Protein AF-A0A9E1HYL1-F1 (afdb_monomer_lite)

Radius of gyration: 12.12 Å; chains: 1; bounding box: 27×16×32 Å

Foldseek 3Di:
DDPQVVVQVVVCVVVVHPPDDDQDQPPDDPPDCPGPSSVVVVVCVVVVNDPDDDDDD

Structure (mmCIF, N/CA/C/O backbone):
data_AF-A0A9E1HYL1-F1
#
_entry.id   AF-A0A9E1HYL1-F1
#
loop_
_atom_site.group_PDB
_atom_site.id
_atom_site.type_symbol
_atom_site.label_atom_id
_atom_site.label_alt_id
_atom_site.label_comp_id
_atom_site.label_asym_id
_atom_site.label_entity_id
_atom_site.label_seq_id
_atom_site.pdbx_PDB_ins_code
_atom_site.Cartn_x
_atom_site.Cartn_y
_atom_site.Cartn_z
_atom_site.occupancy
_atom_site.B_iso_or_equiv
_atom_site.auth_seq_id
_atom_site.auth_comp_id
_atom_site.auth_asym_id
_atom_site.auth_atom_id
_atom_site.pdbx_PDB_model_num
ATOM 1 N N . MET A 1 1 ? 9.665 -9.016 4.758 1.00 63.47 1 MET A N 1
ATOM 2 C CA . MET A 1 1 ? 8.924 -7.733 4.741 1.00 63.47 1 MET A CA 1
ATOM 3 C C . MET A 1 1 ? 9.937 -6.610 4.561 1.00 63.47 1 MET A C 1
ATOM 5 O O . MET A 1 1 ? 10.906 -6.597 5.309 1.00 63.47 1 MET A O 1
ATOM 9 N N . SER A 1 2 ? 9.794 -5.743 3.554 1.00 85.44 2 SER A N 1
ATOM 10 C CA . SER A 1 2 ? 10.753 -4.648 3.325 1.00 85.44 2 SER A CA 1
ATOM 11 C C . SER A 1 2 ? 10.588 -3.537 4.371 1.00 85.44 2 SER A C 1
ATOM 13 O O . SER A 1 2 ? 9.521 -3.394 4.974 1.00 85.44 2 SER A O 1
ATOM 15 N N . PHE A 1 3 ? 11.632 -2.730 4.586 1.00 88.50 3 PHE A N 1
ATOM 16 C CA . PHE A 1 3 ? 11.585 -1.604 5.528 1.00 88.50 3 PHE A CA 1
ATOM 17 C C . PHE A 1 3 ? 10.468 -0.602 5.185 1.00 88.50 3 PHE A C 1
ATOM 19 O O . PHE A 1 3 ? 9.750 -0.160 6.080 1.00 88.50 3 PHE A O 1
ATOM 26 N N . GLN A 1 4 ? 10.249 -0.328 3.892 1.00 86.19 4 GLN A N 1
ATOM 27 C CA . GLN A 1 4 ? 9.142 0.509 3.415 1.00 86.19 4 GLN A CA 1
ATOM 28 C C . GLN A 1 4 ? 7.772 -0.045 3.831 1.00 86.19 4 GLN A C 1
ATOM 30 O O . GLN A 1 4 ? 6.963 0.696 4.387 1.00 86.19 4 GLN A O 1
ATOM 35 N N . LYS A 1 5 ? 7.531 -1.353 3.647 1.00 89.38 5 LYS A N 1
ATOM 36 C CA . LYS A 1 5 ? 6.275 -1.987 4.080 1.00 89.38 5 LYS A CA 1
ATOM 37 C C . LYS A 1 5 ? 6.072 -1.856 5.589 1.00 89.38 5 LYS A C 1
ATOM 39 O O . LYS A 1 5 ? 4.965 -1.568 6.022 1.00 89.38 5 LYS A O 1
ATOM 44 N N . ARG A 1 6 ? 7.137 -1.981 6.391 1.00 92.06 6 ARG A N 1
ATOM 45 C CA . ARG A 1 6 ? 7.050 -1.806 7.850 1.00 92.06 6 ARG A CA 1
ATOM 46 C C . ARG A 1 6 ? 6.669 -0.378 8.250 1.00 92.06 6 ARG A C 1
ATOM 48 O O . ARG A 1 6 ? 5.871 -0.213 9.163 1.00 92.06 6 ARG A O 1
ATOM 55 N N . ILE A 1 7 ? 7.219 0.642 7.586 1.00 93.62 7 ILE A N 1
ATOM 56 C CA . ILE A 1 7 ? 6.851 2.046 7.845 1.00 93.62 7 ILE A CA 1
ATOM 57 C C . ILE A 1 7 ? 5.367 2.265 7.549 1.00 93.62 7 ILE A C 1
ATOM 59 O O . ILE A 1 7 ? 4.643 2.782 8.398 1.00 93.62 7 ILE A O 1
ATOM 63 N N . LEU A 1 8 ? 4.920 1.828 6.370 1.00 94.00 8 LEU A N 1
ATOM 64 C CA . LEU A 1 8 ? 3.532 1.970 5.937 1.00 94.00 8 LEU A CA 1
ATOM 65 C C . LEU A 1 8 ? 2.568 1.224 6.862 1.00 94.00 8 LEU A C 1
ATOM 67 O O . LEU A 1 8 ? 1.538 1.768 7.242 1.00 94.00 8 LEU A O 1
ATOM 71 N N . GLU A 1 9 ? 2.917 0.007 7.275 1.00 93.69 9 GLU A N 1
ATOM 72 C CA . GLU A 1 9 ? 2.094 -0.795 8.179 1.00 93.69 9 GLU A CA 1
ATOM 73 C C . GLU A 1 9 ? 1.979 -0.161 9.569 1.00 93.69 9 GLU A C 1
ATOM 75 O O . GLU A 1 9 ? 0.883 -0.098 10.125 1.00 93.69 9 GLU A O 1
ATOM 80 N N . THR A 1 10 ? 3.086 0.340 10.126 1.00 94.81 10 THR A N 1
ATOM 81 C CA . THR A 1 10 ? 3.073 1.047 11.413 1.00 94.81 10 THR A CA 1
ATOM 82 C C . THR A 1 10 ? 2.212 2.300 11.336 1.00 94.81 10 THR A C 1
ATOM 84 O O . THR A 1 10 ? 1.352 2.491 12.193 1.00 94.81 10 THR A O 1
ATOM 87 N N . PHE A 1 11 ? 2.395 3.119 10.295 1.00 95.12 11 PHE A N 1
ATOM 88 C CA . PHE A 1 11 ? 1.589 4.320 10.083 1.00 95.12 11 PHE A CA 1
ATOM 89 C C . PHE A 1 11 ? 0.102 3.975 9.964 1.00 95.12 11 PHE A C 1
ATOM 91 O O . PHE A 1 11 ? -0.735 4.593 10.621 1.00 95.12 11 PHE A O 1
ATOM 98 N N . ALA A 1 12 ? -0.228 2.951 9.175 1.00 94.88 12 ALA A N 1
ATOM 99 C CA . ALA A 1 12 ? -1.605 2.545 8.959 1.00 94.88 12 ALA A CA 1
ATOM 100 C C . ALA A 1 12 ? -2.274 2.110 10.275 1.00 94.88 12 ALA A C 1
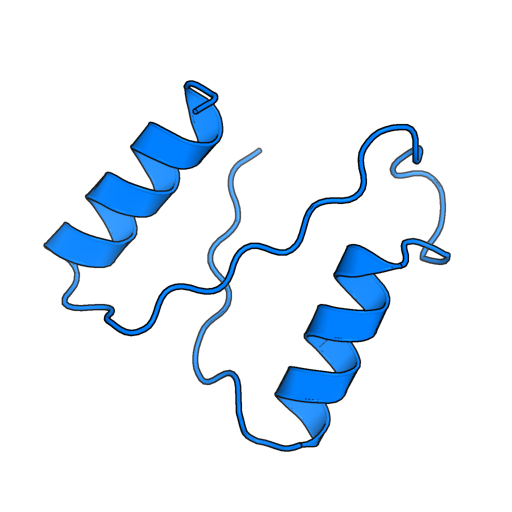ATOM 102 O O . ALA A 1 12 ? -3.341 2.610 10.630 1.00 94.88 12 ALA A O 1
ATOM 103 N N . LYS A 1 13 ? -1.599 1.256 11.055 1.00 94.12 13 LYS A N 1
ATOM 104 C CA . LYS A 1 13 ? -2.100 0.781 12.353 1.00 94.12 13 LYS A CA 1
ATOM 105 C C . LYS A 1 13 ? -2.244 1.904 13.379 1.00 94.12 13 LYS A C 1
ATOM 107 O O . LYS A 1 13 ? -3.24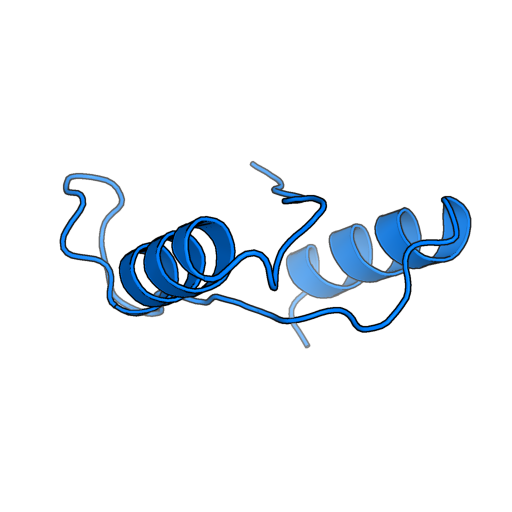3 1.941 14.088 1.00 94.12 13 LYS A O 1
ATOM 112 N N . GLN A 1 14 ? -1.280 2.824 13.454 1.00 96.44 14 GLN A N 1
ATOM 113 C CA . GLN A 1 14 ? -1.331 3.965 14.379 1.00 96.44 14 GLN A CA 1
ATOM 114 C C . GLN A 1 14 ? -2.504 4.908 14.094 1.00 96.44 14 GLN A C 1
ATOM 116 O O . GLN A 1 14 ? -3.046 5.497 15.022 1.00 96.44 14 GLN A O 1
ATOM 121 N N . ASN A 1 15 ? -2.918 5.015 12.831 1.00 95.75 15 ASN A N 1
ATOM 122 C CA . ASN A 1 15 ? -4.054 5.835 12.412 1.00 95.75 15 ASN A CA 1
ATOM 123 C C . ASN A 1 15 ? -5.379 5.049 12.355 1.00 95.75 15 ASN A C 1
ATOM 125 O O . ASN A 1 15 ? -6.368 5.543 11.823 1.00 95.75 15 ASN A O 1
ATOM 129 N N . GLY A 1 16 ? -5.419 3.824 12.892 1.00 95.12 16 GLY A N 1
ATOM 130 C CA . GLY A 1 16 ? -6.643 3.023 12.971 1.00 95.12 16 GLY A CA 1
ATOM 131 C C . GLY A 1 16 ? -7.088 2.394 11.648 1.00 95.12 16 GLY A C 1
ATOM 132 O O . GLY A 1 16 ? -8.191 1.854 11.571 1.00 95.12 16 GLY A O 1
ATOM 133 N N . PHE A 1 17 ? -6.248 2.415 10.609 1.00 95.06 17 PHE A N 1
ATOM 134 C CA . PHE A 1 17 ? -6.545 1.712 9.367 1.00 95.06 17 PHE A CA 1
ATOM 135 C C . PHE A 1 17 ? -6.411 0.200 9.573 1.00 95.06 17 PHE A C 1
ATOM 137 O O . PHE A 1 17 ? -5.409 -0.306 10.086 1.00 95.06 17 PHE A O 1
ATOM 144 N N . THR A 1 18 ? -7.431 -0.531 9.137 1.00 89.19 18 THR A N 1
ATOM 145 C CA . THR A 1 18 ? -7.511 -1.995 9.207 1.00 89.19 18 THR A CA 1
ATOM 146 C C . THR A 1 18 ? -7.666 -2.576 7.798 1.00 89.19 18 THR A C 1
ATOM 148 O O . THR A 1 18 ? -7.790 -1.826 6.832 1.00 89.19 18 THR A O 1
ATOM 151 N N . ASN A 1 19 ? -7.614 -3.907 7.650 1.00 91.19 19 ASN A N 1
ATOM 152 C CA . ASN A 1 19 ? -7.754 -4.597 6.354 1.00 91.19 19 ASN A CA 1
ATOM 153 C C . ASN A 1 19 ? -6.752 -4.133 5.280 1.00 91.19 19 ASN A C 1
ATOM 155 O O . ASN A 1 19 ? -7.107 -3.895 4.126 1.00 91.19 19 ASN A O 1
ATOM 159 N N . LEU A 1 20 ? -5.481 -4.004 5.666 1.00 92.06 20 LEU A N 1
ATOM 160 C CA . LEU A 1 20 ? -4.432 -3.517 4.772 1.00 92.06 20 LEU A CA 1
ATOM 16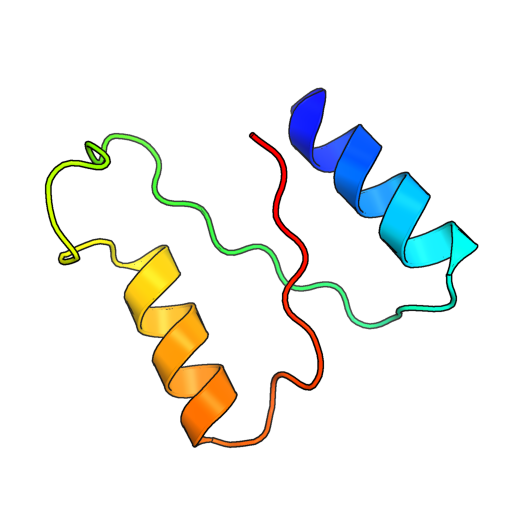1 C C . LEU A 1 20 ? -4.229 -4.469 3.587 1.00 92.06 20 LEU A C 1
ATOM 163 O O . LEU A 1 20 ? -3.956 -5.657 3.773 1.00 92.06 20 LEU A O 1
ATOM 167 N N . ARG A 1 21 ? -4.302 -3.923 2.370 1.00 92.75 21 ARG A N 1
ATOM 168 C CA . ARG A 1 21 ? -3.983 -4.626 1.124 1.00 92.75 21 ARG A CA 1
ATOM 169 C C . ARG A 1 21 ? -2.733 -4.024 0.501 1.00 92.75 21 ARG A C 1
ATOM 171 O O . ARG A 1 21 ? -2.614 -2.809 0.382 1.00 92.75 21 ARG A O 1
ATOM 178 N N . TRP A 1 22 ? -1.805 -4.886 0.101 1.00 92.00 22 TRP A N 1
ATOM 179 C CA . TRP A 1 22 ? -0.570 -4.472 -0.554 1.00 92.00 22 TRP A CA 1
ATOM 180 C C . TRP A 1 22 ? -0.710 -4.594 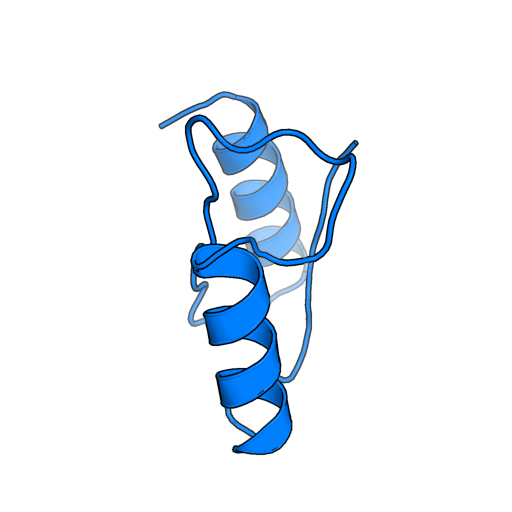-2.066 1.00 92.00 22 TRP A C 1
ATOM 182 O O . TRP A 1 22 ? -1.052 -5.664 -2.564 1.00 92.00 22 TRP A O 1
ATOM 192 N N . TYR A 1 23 ? -0.367 -3.523 -2.773 1.00 91.06 23 TYR A N 1
ATOM 193 C CA . TYR A 1 23 ? -0.179 -3.523 -4.218 1.00 91.06 23 TYR A CA 1
ATOM 194 C C . TYR A 1 23 ? 1.303 -3.278 -4.484 1.00 91.06 23 TYR A C 1
ATOM 196 O O . TYR A 1 23 ? 1.865 -2.288 -4.016 1.00 91.06 23 TYR A O 1
ATOM 204 N N . THR A 1 24 ? 1.958 -4.222 -5.151 1.00 86.88 24 THR A N 1
ATOM 205 C CA . THR A 1 24 ? 3.393 -4.163 -5.440 1.00 86.88 24 THR A CA 1
ATOM 206 C C . THR A 1 24 ? 3.639 -4.471 -6.903 1.00 86.88 24 THR A C 1
ATOM 208 O O . THR A 1 24 ? 3.066 -5.420 -7.432 1.00 86.88 24 THR A O 1
ATOM 211 N N . ASP A 1 25 ? 4.525 -3.698 -7.517 1.00 83.44 25 ASP A N 1
ATOM 212 C CA . ASP A 1 25 ? 4.900 -3.797 -8.925 1.00 83.44 25 ASP A CA 1
ATOM 213 C C . ASP A 1 25 ? 6.401 -4.098 -9.040 1.00 83.44 25 ASP A C 1
ATOM 215 O O . ASP A 1 25 ? 7.189 -3.290 -9.533 1.00 83.44 25 ASP A O 1
ATOM 219 N N . ASP A 1 26 ? 6.815 -5.257 -8.521 1.00 81.06 26 ASP A N 1
ATOM 220 C CA . ASP A 1 26 ? 8.220 -5.669 -8.535 1.00 81.06 26 ASP A CA 1
ATOM 221 C C . ASP A 1 26 ? 8.703 -5.848 -9.987 1.00 81.06 26 ASP A C 1
ATOM 223 O O . ASP A 1 26 ? 8.132 -6.619 -10.757 1.00 81.06 26 ASP A O 1
ATOM 227 N N . GLY A 1 27 ? 9.761 -5.125 -10.367 1.00 79.56 27 GLY A N 1
ATOM 228 C CA . GLY A 1 27 ? 10.345 -5.184 -11.714 1.00 79.56 27 GLY A CA 1
ATOM 229 C C . GLY A 1 27 ? 9.727 -4.232 -12.745 1.00 79.56 27 GLY A C 1
ATOM 230 O O . GLY A 1 27 ? 10.159 -4.239 -13.896 1.00 79.56 27 GLY A O 1
ATOM 231 N N . TYR A 1 28 ? 8.774 -3.383 -12.353 1.00 77.19 28 TYR A N 1
ATOM 232 C CA . TYR A 1 28 ? 8.201 -2.365 -13.235 1.00 77.19 28 TYR A CA 1
ATOM 233 C C . TYR A 1 28 ? 8.822 -0.994 -12.965 1.00 77.19 28 TYR A C 1
ATOM 235 O O . TYR A 1 28 ? 8.960 -0.562 -11.820 1.00 77.19 28 TYR A O 1
ATOM 243 N N . SER A 1 29 ? 9.183 -0.279 -14.030 1.00 76.06 29 SER A N 1
ATOM 244 C CA . SER A 1 29 ? 9.638 1.104 -13.907 1.00 76.06 29 SER A CA 1
ATOM 245 C C . SER A 1 29 ? 8.456 2.039 -13.630 1.00 76.06 29 SER A C 1
ATOM 247 O O . SER A 1 29 ? 7.330 1.806 -14.068 1.00 76.06 29 SER A O 1
ATOM 249 N N . GLY A 1 30 ? 8.709 3.149 -12.932 1.00 70.81 30 GLY A N 1
ATOM 250 C CA . GLY A 1 30 ? 7.708 4.201 -12.710 1.00 70.81 30 GLY A CA 1
ATOM 251 C C . GLY A 1 30 ? 7.388 5.042 -13.953 1.00 70.81 30 GLY A C 1
ATOM 252 O O . GLY A 1 30 ? 6.711 6.056 -13.832 1.00 70.81 30 GLY A O 1
ATOM 253 N N . ALA A 1 31 ? 7.895 4.664 -15.132 1.00 77.06 31 ALA A N 1
ATOM 254 C CA . ALA A 1 31 ? 7.787 5.453 -16.357 1.00 77.06 31 ALA A CA 1
ATOM 255 C C . ALA A 1 31 ? 6.419 5.331 -17.050 1.00 77.06 31 ALA A C 1
ATOM 257 O O . ALA A 1 31 ? 6.106 6.142 -17.918 1.00 77.06 31 ALA A O 1
ATOM 258 N N . ASN A 1 32 ? 5.606 4.327 -16.701 1.00 77.06 32 ASN A N 1
ATOM 259 C CA . ASN A 1 32 ? 4.273 4.153 -17.271 1.00 77.06 32 ASN A CA 1
ATOM 260 C C . ASN A 1 32 ? 3.260 3.597 -16.253 1.00 77.06 32 ASN A C 1
ATOM 262 O O . ASN A 1 32 ? 3.593 3.176 -15.144 1.00 77.06 32 ASN A O 1
AT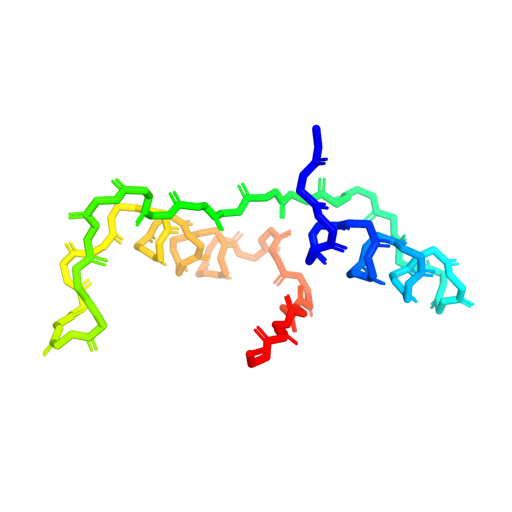OM 266 N N . PHE A 1 33 ? 1.988 3.608 -16.652 1.00 79.62 33 PHE A N 1
ATOM 267 C CA . PHE A 1 33 ? 0.872 3.114 -15.843 1.00 79.62 33 PHE A CA 1
ATOM 268 C C . PHE A 1 33 ? 0.548 1.629 -16.087 1.00 79.62 33 PHE A C 1
ATOM 270 O O . PHE A 1 33 ? -0.426 1.126 -15.528 1.00 79.62 33 PHE A O 1
ATOM 277 N N . GLN A 1 34 ? 1.349 0.903 -16.879 1.00 80.62 34 GLN A N 1
ATOM 278 C CA . GLN A 1 34 ? 1.186 -0.536 -17.139 1.00 80.62 34 GLN A CA 1
ATOM 279 C C . GLN A 1 34 ? 1.800 -1.360 -16.006 1.00 80.62 34 GLN A C 1
ATOM 281 O O . GLN A 1 34 ? 2.723 -2.150 -16.185 1.00 80.62 34 GLN A O 1
ATOM 286 N N . ARG A 1 35 ? 1.282 -1.120 -14.809 1.00 86.00 35 ARG A N 1
ATOM 287 C CA . ARG A 1 35 ? 1.748 -1.689 -13.554 1.00 86.00 35 ARG A CA 1
ATOM 288 C C . ARG A 1 35 ? 0.623 -2.550 -12.982 1.00 86.00 35 ARG A C 1
ATOM 290 O O . ARG A 1 35 ? -0.403 -1.984 -12.605 1.00 86.00 35 ARG A O 1
ATOM 297 N N . PRO A 1 36 ? 0.728 -3.889 -13.006 1.00 88.12 36 PRO A N 1
ATOM 298 C CA . PRO A 1 36 ? -0.372 -4.778 -12.634 1.00 88.12 36 PRO A CA 1
ATOM 299 C C . PRO A 1 36 ? -0.932 -4.527 -11.228 1.00 88.12 36 PRO A C 1
ATOM 301 O O . PRO A 1 36 ? -2.146 -4.533 -11.041 1.00 88.12 36 PRO A O 1
ATOM 304 N N . GLY A 1 37 ? -0.068 -4.264 -10.249 1.00 90.44 37 GLY A N 1
ATOM 305 C CA . GLY A 1 37 ? -0.439 -3.891 -8.889 1.00 90.44 37 GLY A CA 1
ATOM 306 C C . GLY A 1 37 ? -1.163 -2.549 -8.847 1.00 90.44 37 GLY A C 1
ATOM 307 O O . GLY A 1 37 ? -2.224 -2.448 -8.234 1.00 90.44 37 GLY A O 1
ATOM 308 N N . PHE A 1 38 ? -0.652 -1.541 -9.554 1.00 90.38 38 PHE A N 1
ATOM 309 C CA . PHE A 1 38 ? -1.324 -0.246 -9.690 1.00 90.38 38 PHE A CA 1
ATOM 310 C C . PHE A 1 38 ? -2.704 -0.356 -10.361 1.00 90.38 38 PHE A C 1
ATOM 312 O O . PHE A 1 38 ? -3.667 0.240 -9.889 1.00 90.38 38 PHE A O 1
ATOM 319 N N . GLN A 1 39 ? -2.831 -1.148 -11.427 1.00 92.69 39 GLN A N 1
ATOM 320 C CA . GLN A 1 39 ? -4.104 -1.374 -12.120 1.00 92.69 39 GLN A CA 1
ATOM 321 C C . GLN A 1 39 ? -5.103 -2.135 -11.237 1.00 92.69 39 GLN A C 1
ATOM 323 O O . GLN A 1 39 ? -6.275 -1.771 -11.180 1.00 92.69 39 GLN A O 1
ATOM 328 N N . ALA A 1 40 ? -4.644 -3.141 -10.486 1.00 93.69 40 ALA A N 1
ATOM 329 C CA . ALA A 1 40 ? -5.478 -3.843 -9.513 1.00 93.69 40 ALA A CA 1
ATOM 330 C C . ALA A 1 40 ? -5.978 -2.905 -8.401 1.00 93.69 40 ALA A C 1
ATOM 332 O O . ALA A 1 40 ? -7.143 -2.975 -8.016 1.00 93.69 40 ALA A O 1
ATOM 333 N N . MET A 1 41 ? -5.122 -1.993 -7.929 1.00 94.81 41 MET A N 1
ATOM 334 C CA . MET A 1 41 ? -5.512 -0.962 -6.968 1.00 94.81 41 MET A CA 1
ATOM 335 C C . MET A 1 41 ? -6.620 -0.066 -7.528 1.00 94.81 41 MET A C 1
ATOM 337 O O . MET A 1 41 ? -7.606 0.166 -6.834 1.00 94.81 41 MET A O 1
ATOM 341 N N . LEU A 1 42 ? -6.484 0.412 -8.770 1.00 94.19 42 LEU A N 1
ATOM 342 C CA . LEU A 1 42 ? -7.509 1.236 -9.420 1.00 94.19 42 LEU A CA 1
ATOM 343 C C . LEU A 1 42 ? -8.836 0.486 -9.562 1.00 94.19 42 LEU A C 1
ATOM 345 O O . LEU A 1 42 ? -9.872 1.022 -9.183 1.00 94.19 42 LEU A O 1
ATOM 349 N N . ALA A 1 43 ? -8.807 -0.771 -10.007 1.00 95.19 43 ALA A N 1
ATOM 350 C CA . ALA A 1 43 ? -10.013 -1.586 -10.135 1.00 95.19 43 ALA A CA 1
ATOM 351 C C . ALA A 1 43 ? -10.731 -1.794 -8.788 1.00 95.19 43 ALA A C 1
ATOM 353 O O . ALA A 1 43 ? -11.959 -1.761 -8.718 1.00 95.19 43 ALA A O 1
ATOM 354 N N . ASP A 1 44 ? -9.990 -1.988 -7.693 1.00 95.31 44 ASP A N 1
ATOM 355 C CA . ASP A 1 44 ? -10.591 -2.114 -6.363 1.00 95.31 44 ASP A CA 1
ATOM 356 C C . ASP A 1 44 ? -11.101 -0.772 -5.805 1.00 95.31 44 ASP A C 1
ATOM 358 O O . ASP A 1 44 ? -12.068 -0.768 -5.038 1.00 95.31 44 ASP A O 1
ATOM 362 N N . ILE A 1 45 ? -10.502 0.360 -6.195 1.00 94.38 45 ILE A N 1
ATOM 363 C CA . ILE A 1 45 ? -11.038 1.703 -5.916 1.00 94.38 45 ILE A CA 1
ATOM 364 C C . ILE A 1 45 ? -12.365 1.899 -6.656 1.00 94.38 45 ILE A C 1
ATOM 366 O O . ILE A 1 45 ? -13.358 2.266 -6.032 1.00 94.38 45 ILE A O 1
ATOM 370 N N . GLU A 1 46 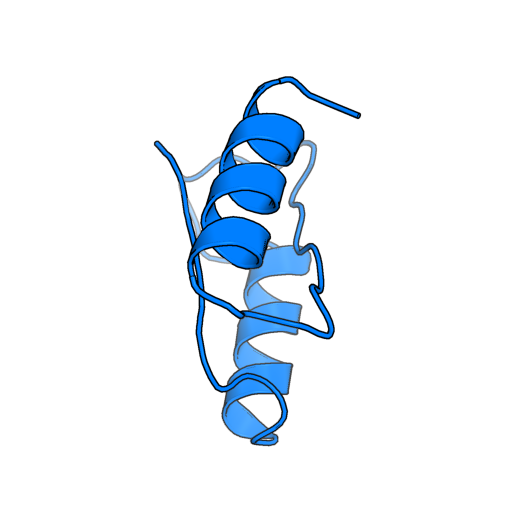? -12.411 1.602 -7.956 1.00 95.38 46 GLU A N 1
ATOM 371 C CA . GLU A 1 46 ? -13.623 1.714 -8.781 1.00 95.38 46 GLU A CA 1
ATOM 372 C C . GLU A 1 46 ? -14.745 0.790 -8.292 1.00 95.38 46 GLU A C 1
ATOM 374 O O . GLU A 1 46 ? -15.915 1.167 -8.298 1.00 95.38 46 GLU A O 1
ATOM 379 N N . ALA A 1 47 ? -14.396 -0.395 -7.785 1.00 96.12 47 ALA A N 1
ATOM 380 C CA . ALA A 1 47 ? -15.338 -1.318 -7.157 1.00 96.12 47 ALA A CA 1
ATOM 381 C C . ALA A 1 47 ? -15.779 -0.896 -5.737 1.00 96.12 47 ALA A C 1
ATOM 383 O O . ALA A 1 47 ? -16.528 -1.633 -5.094 1.00 96.12 47 ALA A O 1
ATOM 384 N N . GLY A 1 48 ? -15.292 0.236 -5.213 1.00 94.88 48 GLY A N 1
ATOM 385 C CA . GLY A 1 48 ? -15.639 0.754 -3.886 1.00 94.88 48 GLY A CA 1
ATOM 386 C C . GLY A 1 48 ? -15.039 -0.028 -2.712 1.00 94.88 48 GLY A C 1
ATOM 387 O O . GLY A 1 48 ? -15.505 0.105 -1.582 1.00 94.88 48 GLY A O 1
ATOM 388 N N . LYS A 1 49 ? -14.020 -0.863 -2.949 1.00 94.56 49 LYS A N 1
ATOM 389 C CA . LYS A 1 49 ? -13.385 -1.699 -1.913 1.00 94.56 49 LYS A CA 1
ATOM 390 C C . LYS A 1 49 ? -12.254 -0.984 -1.179 1.00 94.56 49 LYS A C 1
ATOM 392 O O . LYS A 1 49 ? -11.892 -1.387 -0.076 1.00 94.56 49 LYS A O 1
ATOM 397 N N . VAL A 1 50 ? -11.669 0.043 -1.793 1.00 94.50 50 VAL A N 1
ATOM 398 C CA . VAL A 1 50 ? -10.563 0.819 -1.222 1.00 94.50 50 VAL A CA 1
ATOM 399 C C . VAL A 1 50 ? -11.077 2.185 -0.783 1.00 94.50 50 VAL A C 1
ATOM 401 O O . VAL A 1 50 ? -11.458 3.003 -1.612 1.00 94.50 50 VAL A O 1
ATOM 404 N N . GLY A 1 51 ? -11.050 2.443 0.527 1.00 93.31 51 GLY A N 1
ATOM 405 C CA . GLY A 1 51 ? -11.393 3.754 1.094 1.00 93.31 51 GLY A CA 1
ATOM 406 C C . GLY A 1 51 ? -10.199 4.697 1.263 1.00 93.31 51 GLY A C 1
ATOM 407 O O . GLY A 1 51 ? -10.371 5.909 1.357 1.00 93.31 51 GLY A O 1
ATOM 408 N N . THR A 1 52 ? -8.973 4.173 1.333 1.00 94.75 52 THR A N 1
ATOM 409 C CA . THR A 1 52 ? -7.759 4.980 1.531 1.00 94.75 52 THR A CA 1
ATOM 410 C C . THR A 1 52 ? -6.558 4.301 0.889 1.00 94.75 52 THR A C 1
ATOM 412 O O . THR A 1 52 ? -6.366 3.095 1.036 1.00 94.75 52 THR A O 1
ATOM 415 N N . VAL A 1 53 ? -5.734 5.093 0.204 1.00 94.25 53 VAL A N 1
ATOM 416 C CA . VAL A 1 53 ? -4.456 4.664 -0.371 1.00 94.25 53 VAL A CA 1
ATOM 417 C C . VAL A 1 53 ? -3.331 5.347 0.400 1.00 94.25 53 VAL A C 1
ATOM 419 O O . VAL A 1 53 ? -3.340 6.565 0.557 1.00 94.25 53 VAL A O 1
ATOM 422 N N . ILE A 1 54 ? -2.366 4.563 0.883 1.00 92.81 54 ILE A N 1
ATOM 423 C CA . ILE A 1 54 ? -1.199 5.055 1.624 1.00 92.81 54 ILE A CA 1
ATOM 424 C C . ILE A 1 54 ? 0.051 4.676 0.831 1.00 92.81 54 ILE A C 1
ATOM 426 O O . ILE A 1 54 ? 0.286 3.497 0.566 1.00 92.81 54 ILE A O 1
ATOM 430 N N . VAL A 1 55 ? 0.848 5.675 0.459 1.00 91.06 55 VAL A N 1
ATOM 431 C CA . VAL A 1 55 ? 2.093 5.516 -0.306 1.00 91.06 55 VAL A CA 1
ATOM 432 C C . VAL A 1 55 ? 3.262 6.151 0.442 1.00 91.06 55 VAL A C 1
ATOM 434 O O . VAL A 1 55 ? 3.062 7.000 1.309 1.00 91.06 55 VAL A O 1
ATOM 437 N N . LYS A 1 56 ? 4.484 5.712 0.135 1.00 85.06 56 LYS A N 1
ATOM 438 C CA . LYS A 1 56 ? 5.726 6.277 0.672 1.00 85.06 56 LYS A CA 1
ATOM 439 C C . LYS A 1 56 ? 6.764 6.341 -0.445 1.00 85.06 56 LYS A C 1
ATOM 441 O O . LYS A 1 56 ? 6.920 5.349 -1.156 1.00 85.06 56 LYS A O 1
ATOM 446 N N . ASP A 1 57 ? 7.446 7.479 -0.540 1.00 77.62 57 ASP A N 1
ATOM 447 C CA . ASP A 1 57 ? 8.462 7.795 -1.558 1.00 77.62 57 ASP A CA 1
ATOM 448 C C . ASP A 1 57 ? 9.736 6.939 -1.436 1.00 77.62 57 ASP A C 1
ATOM 450 O O . ASP A 1 57 ? 10.193 6.662 -0.293 1.00 77.62 57 ASP A O 1
#

Secondary structure (DSSP, 8-state):
--HHHHHHHHHHHHTT--S------TT--TTSS--HHHHHHHHHHHTT--S------

Sequence (57 aa):
MSFQKRILETFAKQNGFTNLRWYTDDGYSGANFQRPGFQAMLADIEAGKVGTVIVKD

pLDDT: mean 89.21, std 7.27, range [63.47, 96.44]